Protein AF-A0A7V0R2V9-F1 (afdb_monomer)

Structure (mmCIF, N/CA/C/O backbone):
data_AF-A0A7V0R2V9-F1
#
_entry.id   AF-A0A7V0R2V9-F1
#
loop_
_atom_site.group_PDB
_atom_site.id
_atom_site.type_symbol
_atom_site.label_atom_id
_atom_site.label_alt_id
_atom_site.label_comp_id
_atom_site.label_asym_id
_atom_site.label_entity_id
_atom_site.label_seq_id
_atom_site.pdbx_PDB_ins_code
_atom_site.Cartn_x
_atom_site.Cartn_y
_atom_site.Cartn_z
_atom_site.occupancy
_atom_site.B_iso_or_equiv
_atom_site.auth_seq_id
_atom_site.auth_comp_id
_atom_site.auth_asym_id
_atom_site.auth_atom_id
_atom_site.pdbx_PDB_model_num
ATOM 1 N N . MET A 1 1 ? -2.823 3.046 22.006 1.00 79.12 1 MET A N 1
ATOM 2 C CA . MET A 1 1 ? -2.885 2.808 20.556 1.00 79.12 1 MET A CA 1
ATOM 3 C C . MET A 1 1 ? -2.616 1.331 20.316 1.00 79.12 1 MET A C 1
ATOM 5 O O . MET A 1 1 ? -1.525 0.893 20.661 1.00 79.12 1 MET A O 1
ATOM 9 N N . THR A 1 2 ? -3.593 0.554 19.847 1.00 96.19 2 THR A N 1
ATOM 10 C CA . THR A 1 2 ? -3.422 -0.871 19.513 1.00 96.19 2 THR A CA 1
ATOM 11 C C . THR A 1 2 ? -3.025 -1.030 18.047 1.00 96.19 2 THR A C 1
ATOM 13 O O . THR A 1 2 ? -3.655 -0.462 17.156 1.00 96.19 2 THR A O 1
ATOM 16 N N . GLU A 1 3 ? -1.975 -1.802 17.784 1.00 97.12 3 GLU A N 1
ATOM 17 C CA . GLU A 1 3 ? -1.419 -1.982 16.443 1.00 97.12 3 GLU A CA 1
ATOM 18 C C . GLU A 1 3 ? -1.126 -3.459 16.161 1.00 97.12 3 GLU A C 1
ATOM 20 O O . GLU A 1 3 ? -0.767 -4.212 17.068 1.00 97.12 3 GLU A O 1
ATOM 25 N N . ILE A 1 4 ? -1.290 -3.869 14.904 1.00 98.06 4 ILE A N 1
ATOM 26 C CA . ILE A 1 4 ? -0.841 -5.167 14.393 1.00 98.06 4 ILE A CA 1
ATOM 27 C C . ILE A 1 4 ? -0.271 -5.002 12.983 1.00 98.06 4 ILE A C 1
ATOM 29 O O . ILE A 1 4 ? -0.820 -4.262 12.166 1.00 98.06 4 ILE A O 1
ATOM 33 N N . THR A 1 5 ? 0.811 -5.720 12.691 1.00 97.62 5 THR A N 1
ATOM 34 C CA . THR A 1 5 ? 1.446 -5.750 11.369 1.00 97.62 5 THR A CA 1
ATOM 35 C C . THR A 1 5 ? 1.322 -7.142 10.771 1.00 97.62 5 THR A C 1
ATOM 37 O O . THR A 1 5 ? 1.662 -8.131 11.417 1.00 97.62 5 THR A O 1
ATOM 40 N N . PHE A 1 6 ? 0.851 -7.213 9.528 1.00 98.12 6 PHE A N 1
ATOM 41 C CA . PHE A 1 6 ? 0.856 -8.430 8.727 1.00 98.12 6 PHE A CA 1
ATOM 42 C C . PHE A 1 6 ? 1.909 -8.317 7.638 1.00 98.12 6 PHE A C 1
ATOM 44 O O . PHE A 1 6 ? 1.756 -7.529 6.706 1.00 98.12 6 PHE A O 1
ATOM 51 N N . GLU A 1 7 ? 2.941 -9.147 7.723 1.00 97.25 7 GLU A N 1
ATOM 52 C CA . GLU A 1 7 ? 3.817 -9.427 6.593 1.00 97.25 7 GLU A CA 1
ATOM 53 C C . GLU A 1 7 ? 3.160 -10.496 5.726 1.00 97.25 7 GLU A C 1
ATOM 55 O O . GLU A 1 7 ? 3.198 -11.691 6.023 1.00 97.25 7 GLU A O 1
ATOM 60 N N . ILE A 1 8 ? 2.455 -10.057 4.687 1.00 98.06 8 ILE A N 1
ATOM 61 C CA . ILE A 1 8 ? 1.589 -10.956 3.916 1.00 98.06 8 ILE A CA 1
ATOM 62 C C . ILE A 1 8 ? 2.358 -11.760 2.868 1.00 98.06 8 ILE A C 1
ATOM 64 O O . ILE A 1 8 ? 1.837 -12.734 2.331 1.00 98.06 8 ILE A O 1
ATOM 68 N N . THR A 1 9 ? 3.601 -11.384 2.580 1.00 97.12 9 THR A N 1
ATOM 69 C CA . THR A 1 9 ? 4.516 -12.133 1.718 1.00 97.12 9 THR A CA 1
ATOM 70 C C . THR A 1 9 ? 5.961 -11.756 2.018 1.00 97.12 9 THR A C 1
ATOM 72 O O . THR A 1 9 ? 6.211 -10.640 2.461 1.00 97.12 9 THR A O 1
ATOM 75 N N . ASN A 1 10 ? 6.908 -12.647 1.734 1.00 96.31 10 ASN A N 1
ATOM 76 C CA . ASN A 1 10 ? 8.340 -12.334 1.714 1.00 96.31 10 ASN A CA 1
ATOM 77 C C . ASN A 1 10 ? 8.900 -12.186 0.282 1.00 96.31 10 ASN A C 1
ATOM 79 O O . ASN A 1 10 ? 10.092 -11.949 0.104 1.00 96.31 10 ASN A O 1
ATOM 83 N N . TYR A 1 11 ? 8.054 -12.292 -0.750 1.00 96.44 11 TYR A N 1
ATOM 84 C CA . TYR A 1 11 ? 8.445 -11.956 -2.118 1.00 96.44 11 TYR A CA 1
ATOM 85 C C . TYR A 1 11 ? 8.605 -10.443 -2.265 1.00 96.44 11 TYR A C 1
ATOM 87 O O . TYR A 1 11 ? 7.720 -9.682 -1.867 1.00 96.44 11 TYR A O 1
ATOM 95 N N . CYS A 1 12 ? 9.696 -10.011 -2.893 1.00 95.75 12 CYS A N 1
ATOM 96 C CA . CYS A 1 12 ? 9.915 -8.623 -3.288 1.00 95.75 12 CYS A CA 1
ATOM 97 C C . CYS A 1 12 ? 10.674 -8.576 -4.622 1.00 95.75 12 CYS A C 1
ATOM 99 O O . CYS A 1 12 ? 11.677 -9.278 -4.753 1.00 95.75 12 CYS A O 1
ATOM 101 N N . PRO A 1 13 ? 10.269 -7.755 -5.611 1.00 93.25 13 PRO A N 1
ATOM 102 C CA . PRO A 1 13 ? 11.071 -7.571 -6.822 1.00 93.25 13 PRO A CA 1
ATOM 103 C C . PRO A 1 13 ? 12.401 -6.851 -6.536 1.00 93.25 13 PRO A C 1
ATOM 105 O O . PRO A 1 13 ? 13.349 -6.984 -7.306 1.00 93.25 13 PRO A O 1
ATOM 108 N N . SER A 1 14 ? 12.483 -6.101 -5.435 1.00 91.31 14 SER A N 1
ATOM 109 C CA . SER A 1 14 ? 13.699 -5.427 -4.980 1.00 91.31 14 SER A CA 1
ATOM 110 C C . SER A 1 14 ? 14.502 -6.309 -4.021 1.00 91.31 14 SER A C 1
ATOM 112 O O . SER A 1 14 ? 13.936 -7.035 -3.210 1.00 91.31 14 SER A O 1
ATOM 114 N N . GLN A 1 15 ? 15.830 -6.189 -4.063 1.00 87.75 15 GLN A N 1
ATOM 115 C CA . GLN A 1 15 ? 16.752 -6.875 -3.151 1.00 87.75 15 GLN A CA 1
ATOM 116 C C . GLN A 1 15 ? 17.597 -5.840 -2.396 1.00 87.75 15 GLN A C 1
ATOM 118 O O . GLN A 1 15 ? 18.794 -5.673 -2.627 1.00 87.75 15 GLN A O 1
ATOM 123 N N . CYS A 1 16 ? 16.934 -5.059 -1.544 1.00 88.88 16 CYS A N 1
ATOM 124 C CA . CYS A 1 16 ? 17.569 -3.955 -0.831 1.00 88.88 16 CYS A CA 1
ATOM 125 C C . CYS A 1 16 ? 18.575 -4.475 0.207 1.00 88.88 16 CYS A C 1
ATOM 127 O O . CYS A 1 16 ? 18.233 -5.322 1.028 1.00 88.88 16 CYS A O 1
ATOM 129 N N . SER A 1 17 ? 19.780 -3.899 0.251 1.00 87.12 17 SER A N 1
ATOM 130 C CA . SER A 1 17 ? 20.830 -4.266 1.223 1.00 87.12 17 SER A CA 1
ATOM 131 C C . SER A 1 17 ? 20.463 -3.985 2.685 1.00 87.12 17 SER A C 1
ATOM 133 O O . SER A 1 17 ? 21.088 -4.514 3.595 1.00 87.12 17 SER A O 1
ATOM 135 N N . TYR A 1 18 ? 19.455 -3.144 2.908 1.00 83.62 18 TYR A N 1
ATOM 136 C CA . TYR A 1 18 ? 18.936 -2.753 4.218 1.00 83.62 18 TYR A CA 1
ATOM 137 C C . TYR A 1 18 ? 17.606 -3.449 4.565 1.00 83.62 18 TYR A C 1
ATOM 139 O O . TYR A 1 18 ? 16.919 -3.023 5.493 1.00 83.62 18 TYR A O 1
ATOM 147 N N . CYS A 1 19 ? 17.187 -4.470 3.806 1.00 87.81 19 CYS A N 1
ATOM 148 C CA . CYS A 1 19 ? 15.928 -5.168 4.060 1.00 87.81 19 CYS A CA 1
ATOM 149 C C . CYS A 1 19 ? 16.013 -5.982 5.359 1.00 87.81 19 CYS A C 1
ATOM 151 O O . CYS A 1 19 ? 16.740 -6.967 5.430 1.00 87.81 19 CYS A O 1
ATOM 153 N N . SER A 1 20 ? 15.226 -5.608 6.369 1.00 84.56 20 SER A N 1
ATOM 154 C CA . SER A 1 20 ? 15.172 -6.325 7.650 1.00 84.56 20 SER A CA 1
ATOM 155 C C . SER A 1 20 ? 14.546 -7.718 7.557 1.00 84.56 20 SER A C 1
ATOM 157 O O . SER A 1 20 ? 14.699 -8.503 8.483 1.00 84.56 20 SER A O 1
ATOM 159 N N . ASN A 1 21 ? 13.815 -8.005 6.475 1.00 82.81 21 ASN A N 1
ATOM 160 C CA . ASN A 1 21 ? 13.064 -9.247 6.294 1.00 82.81 21 ASN A CA 1
ATOM 161 C C . ASN A 1 21 ? 13.697 -10.200 5.270 1.00 82.81 21 ASN A C 1
ATOM 163 O O . ASN A 1 21 ? 13.044 -11.148 4.840 1.00 82.81 21 ASN A O 1
ATOM 167 N N . GLU A 1 22 ? 14.906 -9.875 4.791 1.00 86.44 22 GLU A N 1
ATOM 168 C CA . GLU A 1 22 ? 15.646 -10.636 3.768 1.00 86.44 22 GLU A CA 1
ATOM 169 C C . GLU A 1 22 ? 14.782 -11.044 2.557 1.00 86.44 22 GLU A C 1
ATOM 171 O O . GLU A 1 22 ? 14.985 -12.071 1.916 1.00 86.44 22 GLU A O 1
ATOM 176 N N . SER A 1 23 ? 13.781 -10.218 2.240 1.00 92.75 23 SER A N 1
ATOM 177 C CA . SER A 1 23 ? 12.835 -10.473 1.162 1.00 92.75 23 SER A CA 1
ATOM 178 C C . SER A 1 23 ? 13.517 -10.315 -0.193 1.00 92.75 23 SER A C 1
ATOM 180 O O . SER A 1 23 ? 14.411 -9.483 -0.365 1.00 92.75 23 SER A O 1
ATOM 182 N N . GLY A 1 24 ? 13.064 -11.082 -1.182 1.00 92.75 24 GLY A N 1
ATOM 183 C CA . GLY A 1 24 ? 13.688 -11.063 -2.499 1.00 92.75 24 GLY A CA 1
ATOM 184 C C . GLY A 1 24 ? 12.865 -11.744 -3.588 1.00 92.75 24 GLY A C 1
ATOM 185 O O . GLY A 1 24 ? 11.790 -12.287 -3.322 1.00 92.75 24 GLY A O 1
ATOM 186 N N . PRO A 1 25 ? 13.360 -11.734 -4.836 1.00 93.12 25 PRO A N 1
ATOM 187 C CA . PRO A 1 25 ? 12.593 -12.190 -5.996 1.00 93.12 25 PRO A CA 1
ATOM 188 C C . PRO A 1 25 ? 12.405 -13.712 -6.034 1.00 93.12 25 PRO A C 1
ATOM 190 O O . PRO A 1 25 ? 11.517 -14.211 -6.724 1.00 93.12 25 PRO A O 1
ATOM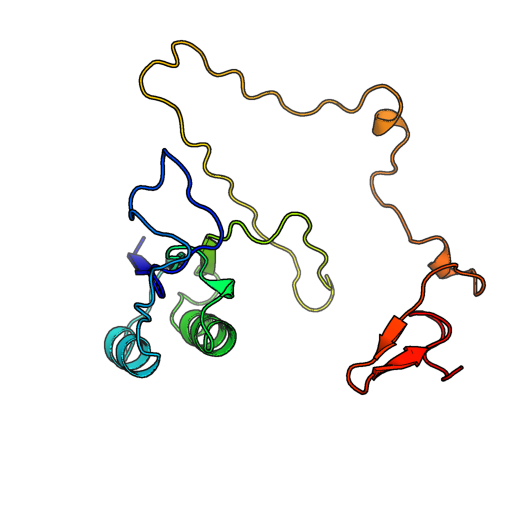 193 N N . ASN A 1 26 ? 13.231 -14.453 -5.292 1.00 91.81 26 ASN A N 1
ATOM 194 C CA . ASN A 1 26 ? 13.181 -15.914 -5.219 1.00 91.81 26 ASN A CA 1
ATOM 195 C C . ASN A 1 26 ? 12.268 -16.428 -4.098 1.00 91.81 26 ASN A C 1
ATOM 197 O O . ASN A 1 26 ? 11.928 -17.613 -4.076 1.00 91.81 26 ASN A O 1
ATOM 201 N N . GLU A 1 27 ? 11.856 -15.539 -3.198 1.00 89.00 27 GLU A N 1
ATOM 202 C CA . GLU A 1 27 ? 11.015 -15.862 -2.060 1.00 89.00 27 GLU A CA 1
ATOM 203 C C . GLU A 1 27 ? 9.558 -16.082 -2.480 1.00 89.00 27 GLU A C 1
ATOM 205 O O . GLU A 1 27 ? 9.056 -15.468 -3.424 1.00 89.00 27 GLU A O 1
ATOM 210 N N . LYS A 1 28 ? 8.860 -17.011 -1.814 1.00 90.38 28 LYS A N 1
ATOM 211 C CA . LYS A 1 28 ? 7.523 -17.461 -2.256 1.00 90.38 28 LYS A CA 1
ATOM 212 C C . LYS A 1 28 ? 6.475 -17.534 -1.155 1.00 90.38 28 LYS A C 1
ATOM 214 O O . LYS A 1 28 ? 5.311 -17.795 -1.485 1.00 90.38 28 LYS A O 1
ATOM 219 N N . ALA A 1 29 ? 6.849 -17.316 0.105 1.00 95.50 29 ALA A N 1
ATOM 220 C CA . ALA A 1 29 ? 5.927 -17.433 1.221 1.00 95.50 29 ALA A CA 1
ATOM 221 C C . ALA A 1 29 ? 4.832 -16.363 1.128 1.00 95.50 29 ALA A C 1
ATOM 223 O O . ALA A 1 29 ? 5.060 -15.206 0.754 1.00 95.50 29 ALA A O 1
ATOM 224 N N . LYS A 1 30 ? 3.608 -16.790 1.430 1.00 96.81 30 LYS A N 1
ATOM 225 C CA . LYS A 1 30 ? 2.393 -15.984 1.355 1.00 96.81 30 LYS A CA 1
ATOM 226 C C . LYS A 1 30 ? 1.514 -16.327 2.542 1.00 96.81 30 LYS A C 1
ATOM 228 O O . LYS A 1 30 ? 1.221 -17.501 2.777 1.00 96.81 30 LYS A O 1
ATOM 233 N N . LEU A 1 31 ? 1.095 -15.311 3.283 1.00 97.19 31 LEU A N 1
ATOM 234 C CA . LEU A 1 31 ? 0.196 -15.485 4.409 1.00 97.19 31 LEU A CA 1
ATOM 235 C C . LEU A 1 31 ? -1.218 -15.722 3.880 1.00 97.19 31 LEU A C 1
ATOM 237 O O . LEU A 1 31 ? -1.773 -14.897 3.157 1.00 97.19 31 LEU A O 1
ATOM 241 N N . SER A 1 32 ? -1.820 -16.857 4.236 1.00 97.69 32 SER A N 1
ATOM 242 C CA . SER A 1 32 ? -3.166 -17.161 3.748 1.00 97.69 32 SER A CA 1
ATOM 243 C C . SER A 1 32 ? -4.187 -16.138 4.257 1.00 97.69 32 SER A C 1
ATOM 245 O O . SER A 1 32 ? -4.172 -15.749 5.428 1.00 97.69 32 SER A O 1
ATOM 247 N N . PHE A 1 33 ? -5.129 -15.749 3.395 1.00 98.12 33 PHE A N 1
ATOM 248 C CA . PHE A 1 33 ? -6.193 -14.823 3.781 1.00 98.12 33 PHE A CA 1
ATOM 249 C C . PHE A 1 33 ? -7.019 -15.353 4.964 1.00 98.12 33 PHE A C 1
ATOM 251 O O . PHE A 1 33 ? -7.312 -14.603 5.891 1.00 98.12 33 PHE A O 1
ATOM 258 N N . ARG A 1 34 ? -7.313 -16.662 4.990 1.00 98.00 34 ARG A N 1
ATOM 259 C CA . ARG A 1 34 ? -8.040 -17.317 6.089 1.00 98.00 34 ARG A CA 1
ATOM 260 C C . ARG A 1 34 ? -7.363 -17.107 7.443 1.00 98.00 34 ARG A C 1
ATOM 262 O O . ARG A 1 34 ? -8.035 -16.778 8.412 1.00 98.00 34 ARG A O 1
ATOM 269 N N . TYR A 1 35 ? -6.040 -17.236 7.499 1.00 98.00 35 TYR A N 1
ATOM 270 C CA . TYR A 1 35 ? -5.294 -17.027 8.738 1.00 98.00 35 TYR A CA 1
ATOM 271 C C . TYR A 1 35 ? -5.434 -15.591 9.267 1.00 98.00 35 TYR A C 1
ATOM 273 O O . TYR A 1 35 ? -5.627 -15.380 10.462 1.00 98.00 35 TYR A O 1
ATOM 281 N N . ILE A 1 36 ? -5.421 -14.598 8.372 1.00 98.25 36 ILE A N 1
ATOM 282 C CA . ILE A 1 36 ? -5.665 -13.191 8.727 1.00 98.25 36 ILE A CA 1
ATOM 283 C C . ILE A 1 36 ? -7.098 -13.010 9.251 1.00 98.25 36 ILE A C 1
ATOM 285 O O . ILE A 1 36 ? -7.306 -12.304 10.239 1.00 98.25 36 ILE A O 1
ATOM 289 N N . GLN A 1 37 ? -8.085 -13.670 8.632 1.00 98.19 37 GLN A N 1
ATOM 290 C CA . GLN A 1 37 ? -9.474 -13.630 9.099 1.00 98.19 37 GLN A CA 1
ATOM 291 C C . GLN A 1 37 ? -9.621 -14.189 10.512 1.00 98.19 37 GLN A C 1
ATOM 293 O O . GLN A 1 37 ? -10.245 -13.550 11.360 1.00 98.19 37 GLN A O 1
ATOM 298 N N . ASP A 1 38 ? -9.020 -15.348 10.769 1.00 98.00 38 ASP A N 1
ATOM 299 C CA . ASP A 1 38 ? -9.062 -15.997 12.076 1.00 98.00 38 ASP A CA 1
ATOM 300 C C . ASP A 1 38 ? -8.359 -15.140 13.145 1.00 98.00 38 ASP A C 1
ATOM 302 O O . ASP A 1 38 ? -8.883 -14.977 14.248 1.00 98.00 38 ASP A O 1
ATOM 306 N N . LEU A 1 39 ? -7.227 -14.508 12.807 1.00 97.62 39 LEU A N 1
ATOM 307 C CA . LEU A 1 39 ? -6.493 -13.630 13.723 1.00 97.62 39 LEU A CA 1
ATOM 308 C C . LEU A 1 39 ? -7.254 -12.358 14.104 1.00 97.62 39 LEU A C 1
ATOM 310 O O . LEU A 1 39 ? -7.187 -11.948 15.269 1.00 97.62 39 LEU A O 1
ATOM 314 N N . LEU A 1 40 ? -7.942 -11.729 13.148 1.00 97.81 40 LEU A N 1
ATOM 315 C CA . LEU A 1 40 ? -8.680 -10.477 13.358 1.00 97.81 40 LEU A CA 1
ATOM 316 C C . LEU A 1 40 ? -10.107 -10.692 13.884 1.00 97.81 40 LEU A C 1
ATOM 318 O O . LEU A 1 40 ? -10.773 -9.728 14.271 1.00 97.81 40 LEU A O 1
ATOM 322 N N . LYS A 1 41 ? -10.594 -11.937 13.928 1.00 96.62 41 LYS A N 1
ATOM 323 C CA . LYS A 1 41 ? -11.955 -12.266 14.362 1.00 96.62 41 LYS A CA 1
ATOM 324 C C . LYS A 1 41 ? -12.253 -11.696 15.754 1.00 96.62 41 LYS A C 1
ATOM 326 O O . LYS A 1 41 ? -11.611 -12.050 16.737 1.00 96.62 41 LYS A O 1
ATOM 331 N N . GLY A 1 42 ? -13.260 -10.822 15.826 1.00 95.38 42 GLY A N 1
ATOM 332 C CA . GLY A 1 42 ? -13.702 -10.187 17.073 1.00 95.38 42 GLY A CA 1
ATOM 333 C C . GLY A 1 42 ? -12.752 -9.122 17.633 1.00 95.38 42 GLY A C 1
ATOM 334 O O . GLY A 1 42 ? -12.966 -8.668 18.753 1.00 95.38 42 GLY A O 1
ATOM 335 N N . LYS A 1 43 ? -11.718 -8.717 16.885 1.00 97.44 43 LYS A N 1
ATOM 336 C CA . LYS A 1 43 ? -10.733 -7.719 17.317 1.00 97.44 43 LYS A CA 1
ATOM 337 C C . LYS A 1 43 ? -10.851 -6.435 16.504 1.00 97.44 43 LYS A C 1
ATOM 339 O O . LYS A 1 43 ? -11.197 -6.462 15.321 1.00 97.44 43 LYS A O 1
ATOM 344 N N . VAL A 1 44 ? -10.528 -5.325 17.163 1.00 97.69 44 VAL A N 1
ATOM 345 C CA . VAL A 1 44 ? -10.466 -3.979 16.587 1.00 97.69 44 VAL A CA 1
ATOM 346 C C . VAL A 1 44 ? -9.134 -3.345 16.980 1.00 97.69 44 VAL A C 1
ATOM 348 O O . VAL A 1 44 ? -8.721 -3.447 18.136 1.00 97.69 44 VAL A O 1
ATOM 351 N N . TYR A 1 45 ? -8.472 -2.702 16.021 1.00 98.12 45 TYR A N 1
ATOM 352 C CA . TYR A 1 45 ? -7.164 -2.071 16.192 1.00 98.12 45 TYR A CA 1
ATOM 353 C C . TYR A 1 45 ? -7.218 -0.576 15.864 1.00 98.12 45 TYR A C 1
ATOM 355 O O . TYR A 1 45 ? -7.983 -0.152 15.001 1.00 98.12 45 TYR A O 1
ATOM 363 N N . ASP A 1 46 ? -6.376 0.236 16.493 1.00 97.69 46 ASP A N 1
ATOM 364 C CA . ASP A 1 46 ? -6.193 1.629 16.067 1.00 97.69 46 ASP A CA 1
ATOM 365 C C . ASP A 1 46 ? -5.419 1.700 14.741 1.00 97.69 46 ASP A C 1
ATOM 367 O O . ASP A 1 46 ? -5.666 2.574 13.908 1.00 97.69 46 ASP A O 1
ATOM 371 N N . ARG A 1 47 ? -4.505 0.752 14.510 1.00 97.75 47 ARG A N 1
ATOM 372 C CA . ARG A 1 47 ? -3.745 0.646 13.264 1.00 97.75 47 ARG A CA 1
ATOM 373 C C . ARG A 1 47 ? -3.547 -0.801 12.844 1.00 97.75 47 ARG A C 1
ATOM 375 O O . ARG A 1 47 ? -3.185 -1.650 13.653 1.00 97.75 47 ARG A O 1
ATOM 382 N N . ILE A 1 48 ? -3.738 -1.067 11.557 1.00 98.56 48 ILE A N 1
ATOM 383 C CA . ILE A 1 48 ? -3.313 -2.324 10.938 1.00 98.56 48 ILE A CA 1
ATOM 384 C C . ILE A 1 48 ? -2.318 -1.990 9.834 1.00 98.56 48 ILE A C 1
ATOM 386 O O . ILE A 1 48 ? -2.656 -1.263 8.901 1.00 98.56 48 ILE A O 1
ATOM 390 N N . ASN A 1 49 ? -1.108 -2.529 9.916 1.00 98.06 49 ASN A N 1
ATOM 391 C CA . ASN A 1 49 ? -0.117 -2.396 8.857 1.00 98.06 49 ASN A CA 1
ATOM 392 C C . ASN A 1 49 ? -0.167 -3.636 7.959 1.00 98.06 49 ASN A C 1
ATOM 394 O O . ASN A 1 49 ? -0.119 -4.768 8.441 1.00 98.06 49 ASN A O 1
ATOM 398 N N . VAL A 1 50 ? -0.247 -3.424 6.651 1.00 98.12 50 VAL A N 1
ATOM 399 C CA . VAL A 1 50 ? -0.085 -4.462 5.631 1.00 98.12 50 VAL A CA 1
ATOM 400 C C . VAL A 1 50 ? 1.273 -4.238 4.977 1.00 98.12 50 VAL A C 1
ATOM 402 O O . VAL A 1 50 ? 1.504 -3.211 4.339 1.00 98.12 50 VAL A O 1
ATOM 405 N N . SER A 1 51 ? 2.177 -5.184 5.195 1.00 96.44 51 SER A N 1
ATOM 406 C CA . SER A 1 51 ? 3.593 -5.113 4.839 1.00 96.44 51 SER A CA 1
ATOM 407 C C . SER A 1 51 ? 4.067 -6.465 4.285 1.00 96.44 51 SER A C 1
ATOM 409 O O . SER A 1 51 ? 3.257 -7.334 3.947 1.00 96.44 51 SER A O 1
ATOM 411 N N . GLY A 1 52 ? 5.377 -6.657 4.196 1.00 95.19 52 GLY A N 1
ATOM 412 C CA . GLY A 1 52 ? 6.046 -7.854 3.704 1.00 95.19 52 GLY A CA 1
ATOM 413 C C . GLY A 1 52 ? 7.286 -7.464 2.908 1.00 95.19 52 GLY A C 1
ATOM 414 O O . GLY A 1 52 ? 7.868 -6.412 3.154 1.00 95.19 52 GLY A O 1
ATOM 415 N N . GLY A 1 53 ? 7.648 -8.283 1.924 1.00 95.31 53 GLY A N 1
ATOM 416 C CA . GLY A 1 53 ? 8.543 -7.872 0.846 1.00 95.31 53 GLY A CA 1
ATOM 417 C C . GLY A 1 53 ? 7.908 -6.744 0.024 1.00 95.31 53 GLY A C 1
ATOM 418 O O . GLY A 1 53 ? 8.113 -5.570 0.307 1.00 95.31 53 GLY A O 1
ATOM 419 N N . GLU A 1 54 ? 7.082 -7.091 -0.963 1.00 96.06 54 GLU A N 1
ATOM 420 C CA . GLU A 1 54 ? 6.182 -6.145 -1.633 1.00 96.06 54 GLU A CA 1
ATOM 421 C C . GLU A 1 54 ? 4.729 -6.622 -1.478 1.00 96.06 54 GLU A C 1
ATOM 423 O O . GLU A 1 54 ? 4.311 -7.547 -2.183 1.00 96.06 54 GLU A O 1
ATOM 428 N N . PRO A 1 55 ? 3.928 -6.041 -0.564 1.00 97.06 55 PRO A N 1
ATOM 429 C CA . PRO A 1 55 ? 2.579 -6.531 -0.280 1.00 97.06 55 PRO A CA 1
ATOM 430 C C . PRO A 1 55 ? 1.630 -6.477 -1.484 1.00 97.06 55 PRO A C 1
ATOM 432 O O . PRO A 1 55 ? 0.741 -7.326 -1.576 1.00 97.06 55 PRO A O 1
ATOM 435 N N . LEU A 1 56 ? 1.808 -5.544 -2.428 1.00 97.00 56 LEU A N 1
ATOM 436 C CA . LEU A 1 56 ? 0.977 -5.451 -3.636 1.00 97.00 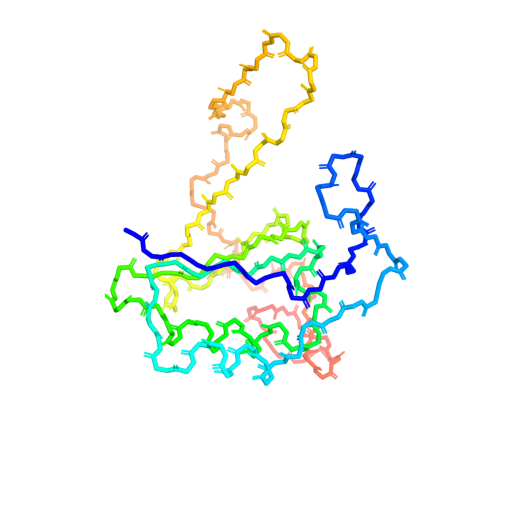56 LEU A CA 1
ATOM 437 C C . LEU A 1 56 ? 1.149 -6.654 -4.576 1.00 97.00 56 LEU A C 1
ATOM 439 O O . LEU A 1 56 ? 0.276 -6.903 -5.405 1.00 97.00 56 LEU A O 1
ATOM 443 N N . SER A 1 57 ? 2.229 -7.427 -4.430 1.00 96.12 57 SER A N 1
ATOM 444 C CA . SER A 1 57 ? 2.453 -8.666 -5.188 1.00 96.12 57 SER A CA 1
ATOM 445 C C . SER A 1 57 ? 1.612 -9.852 -4.693 1.00 96.12 57 SER A C 1
ATOM 447 O O . SER A 1 57 ? 1.516 -10.881 -5.369 1.00 96.12 57 SER A O 1
ATOM 449 N N . HIS A 1 58 ? 1.005 -9.745 -3.506 1.00 97.38 58 HIS A N 1
ATOM 450 C CA . HIS A 1 58 ? 0.204 -10.825 -2.951 1.00 97.38 58 HIS A CA 1
ATOM 451 C C . HIS A 1 58 ? -1.104 -10.988 -3.754 1.00 97.38 58 HIS A C 1
ATOM 453 O O . HIS A 1 58 ? -1.850 -10.019 -3.901 1.00 97.38 58 HIS A O 1
ATOM 459 N N . PRO A 1 59 ? -1.467 -12.204 -4.213 1.00 96.69 59 PRO A N 1
ATOM 460 C CA . PRO A 1 59 ? -2.634 -12.415 -5.081 1.00 96.69 59 PRO A CA 1
ATOM 461 C C . PRO A 1 59 ? -3.963 -12.003 -4.433 1.00 96.69 59 PRO A C 1
ATOM 463 O O . PRO A 1 59 ? -4.886 -11.569 -5.116 1.00 96.69 59 PRO A O 1
ATOM 466 N N . ASP A 1 60 ? -4.056 -12.092 -3.104 1.00 98.06 60 ASP A N 1
ATOM 467 C CA . ASP A 1 60 ? -5.224 -11.643 -2.340 1.00 98.06 60 ASP A CA 1
ATOM 468 C C . ASP A 1 60 ? -5.047 -10.253 -1.698 1.00 98.06 60 ASP A C 1
ATOM 470 O O . ASP A 1 60 ? -5.836 -9.901 -0.820 1.00 98.06 60 ASP A O 1
ATOM 474 N N . PHE A 1 61 ? -4.051 -9.448 -2.101 1.00 98.19 61 PHE A N 1
ATOM 475 C CA . PHE A 1 61 ? -3.764 -8.141 -1.482 1.00 98.19 61 PHE A CA 1
ATOM 476 C C . PHE A 1 61 ? -5.026 -7.286 -1.310 1.00 98.19 61 PHE A C 1
ATOM 478 O O . PHE A 1 61 ? -5.335 -6.841 -0.206 1.00 98.19 61 PHE A O 1
ATOM 485 N N . TYR A 1 62 ? -5.798 -7.106 -2.387 1.00 97.69 62 TYR A N 1
ATOM 486 C CA . TYR A 1 62 ? -7.006 -6.285 -2.342 1.00 97.69 62 TYR A CA 1
ATOM 487 C C . TYR A 1 62 ? -8.034 -6.827 -1.336 1.00 97.69 62 TYR A C 1
ATOM 489 O O . TYR A 1 62 ? -8.612 -6.058 -0.567 1.00 97.69 62 TYR A O 1
ATOM 497 N N . LYS A 1 63 ? -8.230 -8.153 -1.279 1.00 98.25 63 LYS A N 1
ATOM 498 C CA . LYS A 1 63 ? -9.153 -8.784 -0.320 1.00 98.25 63 LYS A CA 1
ATOM 499 C C . LYS A 1 63 ? -8.687 -8.567 1.118 1.00 98.25 63 LYS A C 1
ATOM 501 O O . LYS A 1 63 ? -9.500 -8.193 1.962 1.00 98.25 63 LYS A O 1
ATOM 506 N N . ILE A 1 64 ? -7.390 -8.748 1.373 1.00 98.62 64 ILE A N 1
ATOM 507 C CA . ILE A 1 64 ? -6.765 -8.516 2.681 1.00 98.62 64 ILE A CA 1
ATOM 508 C C . ILE A 1 64 ? -6.957 -7.058 3.103 1.00 98.62 64 ILE A C 1
ATOM 510 O O . ILE A 1 64 ? -7.478 -6.802 4.186 1.00 98.62 64 ILE A O 1
ATOM 514 N N . LEU A 1 65 ? -6.618 -6.100 2.236 1.00 98.19 65 LEU A N 1
ATOM 515 C CA . LEU A 1 65 ? -6.747 -4.668 2.512 1.00 98.19 65 LEU A CA 1
ATOM 516 C C . LEU A 1 65 ? -8.183 -4.287 2.894 1.00 98.19 65 LEU A C 1
ATOM 518 O O . LEU A 1 65 ? -8.404 -3.616 3.904 1.00 98.19 65 LEU A O 1
ATOM 522 N N . ILE A 1 66 ? -9.167 -4.709 2.093 1.00 97.50 66 ILE A N 1
ATOM 523 C CA . ILE A 1 66 ? -10.581 -4.409 2.352 1.00 97.50 66 ILE A CA 1
ATOM 524 C C . ILE A 1 66 ? -11.061 -5.070 3.645 1.00 97.50 66 ILE A C 1
ATOM 526 O O . ILE A 1 66 ? -11.839 -4.464 4.383 1.00 97.50 66 ILE A O 1
ATOM 530 N N . PHE A 1 67 ? -10.594 -6.282 3.943 1.00 98.25 67 PHE A N 1
ATOM 531 C CA . PHE A 1 67 ? -10.928 -6.961 5.187 1.00 98.25 67 PHE A CA 1
ATOM 532 C C . PHE A 1 67 ? -10.343 -6.231 6.404 1.00 98.25 67 PHE A C 1
ATOM 534 O O . PHE A 1 67 ? -11.097 -5.882 7.309 1.00 98.25 67 PHE A O 1
ATOM 541 N N . CYS A 1 68 ? -9.052 -5.887 6.391 1.00 98.25 68 CYS A N 1
ATOM 542 C CA . CYS A 1 68 ? -8.403 -5.131 7.468 1.00 98.25 68 CYS A CA 1
ATOM 543 C C . CYS A 1 68 ? -9.104 -3.792 7.749 1.00 98.25 68 CYS A C 1
ATOM 545 O O . CYS A 1 68 ? -9.275 -3.423 8.908 1.00 98.25 68 CYS A O 1
ATOM 547 N N . LYS A 1 69 ? -9.599 -3.093 6.716 1.00 96.44 69 LYS A N 1
ATOM 548 C CA . LYS A 1 69 ? -10.350 -1.830 6.882 1.00 96.44 69 LYS A CA 1
ATOM 549 C C . LYS A 1 69 ? -11.628 -1.969 7.720 1.00 96.44 69 LYS A C 1
ATOM 551 O O . LYS A 1 69 ? -12.132 -0.964 8.205 1.00 96.44 69 LYS A O 1
ATOM 556 N N . ARG A 1 70 ? -12.157 -3.183 7.901 1.00 97.06 70 ARG A N 1
ATOM 557 C CA . ARG A 1 70 ? -13.328 -3.460 8.756 1.00 97.06 70 ARG A CA 1
ATOM 558 C C . ARG A 1 70 ? -12.961 -3.719 10.220 1.00 97.06 70 ARG A C 1
ATOM 560 O O . ARG A 1 70 ? -13.849 -3.765 11.060 1.00 97.06 70 ARG A O 1
ATOM 567 N N . HIS A 1 71 ? -11.673 -3.887 10.510 1.00 98.06 71 HIS A N 1
ATOM 568 C CA . HIS A 1 71 ? -11.135 -4.240 11.826 1.00 98.06 71 HIS A CA 1
ATOM 569 C C . HIS A 1 71 ? -10.345 -3.099 12.472 1.00 98.06 71 HIS A C 1
ATOM 571 O O . HIS A 1 71 ? -9.606 -3.318 13.431 1.00 98.06 71 HIS A O 1
ATOM 577 N N . VAL A 1 72 ? -10.499 -1.877 11.963 1.00 97.81 72 VAL A N 1
ATOM 578 C CA . VAL A 1 72 ? -9.925 -0.677 12.572 1.00 97.81 72 VAL A CA 1
ATOM 579 C C . VAL A 1 72 ? -10.979 0.113 13.340 1.00 97.81 72 VAL A C 1
ATOM 581 O O . VAL A 1 72 ? -12.168 0.040 13.024 1.00 97.81 72 VAL A O 1
ATOM 584 N N . ALA A 1 73 ? -10.548 0.857 14.359 1.00 95.56 73 ALA A N 1
ATOM 585 C CA . ALA A 1 73 ? -11.422 1.691 15.172 1.00 95.56 73 ALA A CA 1
ATOM 586 C C . ALA A 1 73 ? -12.245 2.653 14.287 1.00 95.56 73 ALA A C 1
ATOM 588 O O . ALA A 1 73 ? -11.677 3.319 13.414 1.00 95.56 73 ALA A O 1
ATOM 589 N N . PRO A 1 74 ? -13.571 2.769 14.485 1.00 91.25 74 PRO A N 1
ATOM 590 C CA . PRO A 1 74 ? -14.384 3.688 13.700 1.00 91.25 74 PRO A CA 1
ATOM 591 C C . PRO A 1 74 ? -13.881 5.130 13.825 1.00 91.25 74 PRO A C 1
ATOM 593 O O . PRO A 1 74 ? -13.637 5.612 14.927 1.00 91.25 74 PRO A O 1
ATOM 596 N N . ARG A 1 75 ? -13.789 5.842 12.695 1.00 85.56 75 ARG A N 1
ATOM 597 C CA . ARG A 1 75 ? -13.381 7.261 12.569 1.00 85.56 75 ARG A CA 1
ATOM 598 C C . ARG A 1 75 ? -11.913 7.579 12.872 1.00 85.56 75 ARG A C 1
ATOM 600 O O . ARG A 1 75 ? -11.402 8.526 12.285 1.00 85.56 75 ARG A O 1
ATOM 607 N N . THR A 1 76 ? -11.250 6.839 13.757 1.00 90.06 76 THR A N 1
ATOM 608 C CA . THR A 1 76 ? -9.865 7.122 14.180 1.00 90.06 76 THR A CA 1
ATOM 609 C C . THR A 1 76 ? -8.852 6.116 13.652 1.00 90.06 76 THR A C 1
ATOM 611 O O . THR A 1 76 ? -7.684 6.464 13.479 1.00 90.06 76 THR A O 1
ATOM 614 N N . GLY A 1 77 ? -9.282 4.881 13.398 1.00 94.06 77 GLY A N 1
ATOM 615 C CA . GLY A 1 77 ? -8.406 3.809 12.967 1.00 94.06 77 GLY A CA 1
ATOM 616 C C . GLY A 1 77 ? -8.141 3.818 11.466 1.00 94.06 77 GLY A C 1
ATOM 617 O O . GLY A 1 77 ? -8.953 4.289 10.666 1.00 94.06 77 GLY A O 1
ATOM 618 N N . PHE A 1 78 ? -6.990 3.281 11.069 1.00 95.25 78 PHE A N 1
ATOM 619 C CA . PHE A 1 78 ? -6.588 3.232 9.664 1.00 95.25 78 PHE A CA 1
ATOM 620 C C . PHE A 1 78 ? -5.754 1.996 9.335 1.00 95.25 78 PHE A C 1
ATOM 622 O O . PHE A 1 78 ? -5.126 1.381 10.198 1.00 95.25 78 PHE A O 1
ATOM 629 N N . VAL A 1 79 ? -5.753 1.639 8.051 1.00 97.06 79 VAL A N 1
ATOM 630 C CA . VAL A 1 79 ? -4.878 0.600 7.506 1.00 97.06 79 VAL A CA 1
ATOM 631 C C . VAL A 1 79 ? -3.758 1.279 6.733 1.00 97.06 79 VAL A C 1
ATOM 633 O O . VAL A 1 79 ? -4.042 2.030 5.798 1.00 97.06 79 VAL A O 1
ATOM 636 N N . ALA A 1 80 ? -2.511 1.024 7.117 1.00 96.69 80 ALA A N 1
ATOM 637 C CA . ALA A 1 80 ? -1.330 1.486 6.397 1.00 96.69 80 ALA A CA 1
ATOM 638 C C . ALA A 1 80 ? -0.809 0.371 5.484 1.00 96.69 80 ALA A C 1
ATOM 640 O O . ALA A 1 80 ? -0.822 -0.799 5.863 1.00 96.69 80 ALA A O 1
ATOM 641 N N . VAL A 1 81 ? -0.350 0.728 4.285 1.00 96.88 81 VAL A N 1
ATOM 642 C CA . VAL A 1 81 ? 0.286 -0.207 3.349 1.00 96.88 81 VAL A CA 1
ATOM 643 C C . VAL A 1 81 ? 1.721 0.248 3.133 1.00 96.88 81 VAL A C 1
ATOM 645 O O . VAL A 1 81 ? 1.943 1.372 2.688 1.00 96.88 81 VAL A O 1
ATOM 648 N N . TYR A 1 82 ? 2.677 -0.619 3.449 1.00 94.31 82 TYR A N 1
ATOM 649 C CA . TYR A 1 82 ? 4.104 -0.368 3.255 1.00 94.31 82 TYR A CA 1
ATOM 650 C C . TYR A 1 82 ? 4.516 -0.963 1.913 1.00 94.31 82 TYR A C 1
ATOM 652 O O . TYR A 1 82 ? 4.667 -2.173 1.801 1.00 94.31 82 TYR A O 1
ATOM 660 N N . THR A 1 83 ? 4.646 -0.129 0.886 1.00 94.00 83 THR A N 1
ATOM 661 C CA . THR A 1 83 ? 4.916 -0.571 -0.489 1.00 94.00 83 THR A CA 1
ATOM 662 C C . THR A 1 83 ? 6.085 0.199 -1.088 1.00 94.00 83 THR A C 1
ATOM 664 O O . THR A 1 83 ? 6.271 1.383 -0.800 1.00 94.00 83 THR A O 1
ATOM 667 N N . ASN A 1 84 ? 6.869 -0.485 -1.916 1.00 90.00 84 ASN A N 1
ATOM 668 C CA . ASN A 1 84 ? 7.924 0.086 -2.748 1.00 90.00 84 ASN A CA 1
ATOM 669 C C . ASN A 1 84 ? 7.502 0.216 -4.224 1.00 90.00 84 ASN A C 1
ATOM 671 O O . ASN A 1 84 ? 8.225 0.818 -5.011 1.00 90.00 84 ASN A O 1
ATOM 675 N N . ALA A 1 85 ? 6.323 -0.291 -4.595 1.00 92.00 85 ALA A N 1
ATOM 676 C CA . ALA A 1 85 ? 5.848 -0.314 -5.977 1.00 92.00 85 ALA A CA 1
ATOM 677 C C . ALA A 1 85 ? 5.105 0.960 -6.433 1.00 92.00 85 ALA A C 1
ATOM 679 O O . ALA A 1 85 ? 4.751 1.069 -7.607 1.00 92.00 85 ALA A O 1
ATOM 680 N N . ILE A 1 86 ? 4.835 1.919 -5.537 1.00 90.25 86 ILE A N 1
ATOM 681 C CA . ILE A 1 86 ? 4.088 3.142 -5.868 1.00 90.25 86 ILE A CA 1
ATOM 682 C C . ILE A 1 86 ? 5.006 4.368 -5.854 1.00 90.25 86 ILE A C 1
ATOM 684 O O . ILE A 1 86 ? 5.325 4.904 -4.797 1.00 90.25 86 ILE A O 1
ATOM 688 N N . GLU A 1 87 ? 5.347 4.870 -7.041 1.00 86.69 87 GLU A N 1
ATOM 689 C CA . GLU A 1 87 ? 6.110 6.118 -7.209 1.00 86.69 87 GLU A CA 1
ATOM 690 C C . GLU A 1 87 ? 5.213 7.367 -7.252 1.00 86.69 87 GLU A C 1
ATOM 692 O O . GLU A 1 87 ? 5.606 8.451 -6.824 1.00 86.69 87 GLU A O 1
ATOM 697 N N . CYS A 1 88 ? 3.988 7.227 -7.770 1.00 84.94 88 CYS A N 1
ATOM 698 C CA . CYS A 1 88 ? 3.025 8.315 -7.909 1.00 84.94 88 CYS A CA 1
ATOM 699 C C . CYS A 1 88 ? 1.611 7.827 -7.574 1.00 84.94 88 CYS A C 1
ATOM 701 O O . CYS A 1 88 ? 1.148 6.817 -8.103 1.00 84.94 88 CYS A O 1
ATOM 703 N N . ILE A 1 89 ? 0.909 8.562 -6.706 1.00 86.94 89 ILE A N 1
ATOM 704 C CA . ILE A 1 89 ? -0.475 8.267 -6.319 1.00 86.94 89 ILE A CA 1
ATOM 705 C C . ILE A 1 89 ? -1.401 9.285 -6.977 1.00 86.94 89 ILE A C 1
ATOM 707 O O . ILE A 1 89 ? -1.326 10.480 -6.698 1.00 86.94 89 ILE A O 1
ATOM 711 N N . MET A 1 90 ? -2.335 8.791 -7.788 1.00 85.19 90 MET A N 1
ATOM 712 C CA . MET A 1 90 ? -3.509 9.539 -8.233 1.00 85.19 90 MET A CA 1
ATOM 713 C C . MET A 1 90 ? -4.752 8.909 -7.608 1.00 85.19 90 MET A C 1
ATOM 715 O O . MET A 1 90 ? -4.927 7.692 -7.660 1.00 85.19 90 MET A O 1
ATOM 719 N N . TYR A 1 91 ? -5.621 9.721 -7.009 1.00 86.06 91 TYR A N 1
ATOM 720 C CA . TYR A 1 91 ? -6.836 9.238 -6.354 1.00 86.06 91 TYR A CA 1
ATOM 721 C C . TYR A 1 91 ? -8.035 10.132 -6.668 1.00 86.06 91 TYR A C 1
ATOM 723 O O . TYR A 1 91 ? -7.895 11.303 -7.015 1.00 86.06 91 TYR A O 1
ATOM 731 N N . ASN A 1 92 ? -9.235 9.563 -6.545 1.00 85.06 92 ASN A N 1
ATOM 732 C CA . ASN A 1 92 ? -10.476 10.309 -6.699 1.00 85.06 92 ASN A CA 1
ATOM 733 C C . ASN A 1 92 ? -10.871 10.941 -5.358 1.00 85.06 92 ASN A C 1
ATOM 735 O O . ASN A 1 92 ? -11.369 10.244 -4.470 1.00 85.06 92 ASN A O 1
ATOM 739 N N . ALA A 1 93 ? -10.685 12.256 -5.245 1.00 84.56 93 ALA A N 1
ATOM 740 C CA . ALA A 1 93 ? -10.991 13.022 -4.039 1.00 84.56 93 ALA A CA 1
ATOM 741 C C . ALA A 1 93 ? -12.484 13.003 -3.643 1.00 84.56 93 ALA A C 1
ATOM 743 O O . ALA A 1 93 ? -12.813 13.204 -2.477 1.00 84.56 93 ALA A O 1
ATOM 744 N N . ASN A 1 94 ? -13.390 12.693 -4.581 1.00 84.75 94 ASN A N 1
ATOM 745 C CA . ASN A 1 94 ? -14.820 12.536 -4.286 1.00 84.75 94 ASN A CA 1
ATOM 746 C C . ASN A 1 94 ? -15.140 11.211 -3.574 1.00 84.75 94 ASN A C 1
ATOM 748 O O . ASN A 1 94 ? -16.198 11.077 -2.968 1.00 84.75 94 ASN A O 1
ATOM 752 N N . ILE A 1 95 ? -14.254 10.214 -3.686 1.00 86.56 95 ILE A N 1
ATOM 753 C CA . ILE A 1 95 ? -14.413 8.891 -3.060 1.00 86.56 95 ILE A CA 1
ATOM 754 C C . ILE A 1 95 ? -13.565 8.784 -1.793 1.00 86.56 95 ILE A C 1
ATOM 756 O O . ILE A 1 95 ? -14.000 8.210 -0.797 1.00 86.56 95 ILE A O 1
ATOM 760 N N . LEU A 1 96 ? -12.348 9.326 -1.833 1.00 83.00 96 LEU A N 1
ATOM 761 C CA . LEU A 1 96 ? -11.429 9.374 -0.705 1.00 83.00 96 LEU A CA 1
ATOM 762 C C . LEU A 1 96 ? -11.101 10.842 -0.418 1.00 83.00 96 LEU A C 1
ATOM 764 O O . LEU A 1 96 ? -10.407 11.444 -1.228 1.00 83.00 96 LEU A O 1
ATOM 768 N N . PRO A 1 97 ? -11.536 11.418 0.718 1.00 78.12 97 PRO A N 1
ATOM 769 C CA . PRO A 1 97 ? -11.341 12.843 1.007 1.00 78.12 97 PRO A CA 1
ATOM 770 C C . PRO A 1 97 ? -9.864 13.236 1.181 1.00 78.12 97 PRO A C 1
ATOM 772 O O . PRO A 1 97 ? -9.536 14.417 1.198 1.00 78.12 97 PRO A O 1
ATOM 775 N N . GLY A 1 98 ? -8.966 12.255 1.311 1.00 84.00 98 GLY A N 1
ATOM 776 C CA . GLY A 1 98 ? -7.525 12.454 1.329 1.00 84.00 98 GLY A CA 1
ATOM 777 C C . GLY A 1 98 ? -6.764 11.137 1.463 1.00 84.00 98 GLY A C 1
ATOM 778 O O . GLY A 1 98 ? -7.348 10.080 1.719 1.00 84.00 98 GLY A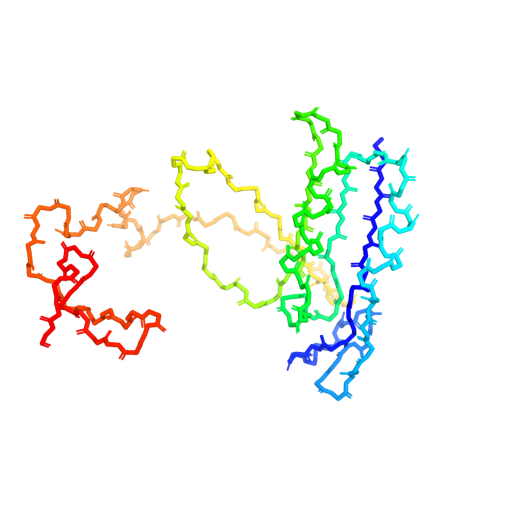 O 1
ATOM 779 N N . VAL A 1 99 ? -5.443 11.216 1.311 1.00 85.94 99 VAL A N 1
ATOM 780 C CA . VAL A 1 99 ? -4.507 10.108 1.534 1.00 85.94 99 VAL A CA 1
ATOM 781 C C . VAL A 1 99 ? -3.444 10.578 2.521 1.00 85.94 99 VAL A C 1
ATOM 783 O O . VAL A 1 99 ? -2.811 11.610 2.312 1.00 85.94 99 VAL A O 1
ATOM 786 N N . ARG A 1 100 ? -3.246 9.821 3.603 1.00 87.50 100 ARG A N 1
ATOM 787 C CA . ARG A 1 100 ? -2.119 10.019 4.519 1.00 87.50 100 ARG A CA 1
ATOM 788 C C . ARG A 1 100 ? -0.894 9.337 3.921 1.00 87.50 100 ARG A C 1
ATOM 790 O O . ARG A 1 100 ? -0.950 8.143 3.639 1.00 87.50 100 ARG A O 1
ATOM 797 N N . VAL A 1 101 ? 0.189 10.089 3.751 1.00 85.44 101 VAL A N 1
ATOM 798 C CA . VAL A 1 101 ? 1.471 9.571 3.263 1.00 85.44 101 VAL A CA 1
ATOM 799 C C . VAL A 1 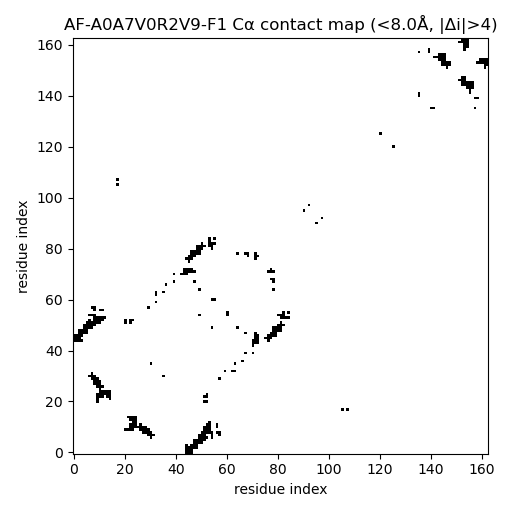101 ? 2.482 9.643 4.397 1.00 85.44 101 VAL A C 1
ATOM 801 O O . VAL A 1 101 ? 2.709 10.709 4.964 1.00 85.44 101 VAL A O 1
ATOM 804 N N . GLU A 1 102 ? 3.078 8.500 4.720 1.00 86.44 102 GLU A N 1
ATOM 805 C CA . GLU A 1 102 ? 4.201 8.393 5.647 1.00 86.44 102 GLU A CA 1
ATOM 806 C C . GLU A 1 102 ? 5.380 7.767 4.911 1.00 86.44 102 GLU A C 1
ATOM 808 O O . GLU A 1 102 ? 5.213 6.777 4.201 1.00 86.44 102 GLU A O 1
ATOM 813 N N . ALA A 1 103 ? 6.566 8.350 5.076 1.00 82.69 103 ALA A N 1
ATOM 814 C CA . ALA A 1 103 ? 7.800 7.842 4.497 1.00 82.69 103 ALA A CA 1
ATOM 815 C C . ALA A 1 103 ? 8.777 7.501 5.623 1.00 82.69 103 ALA A C 1
ATOM 817 O O . ALA A 1 103 ? 9.065 8.339 6.477 1.00 82.69 103 ALA A O 1
ATOM 818 N 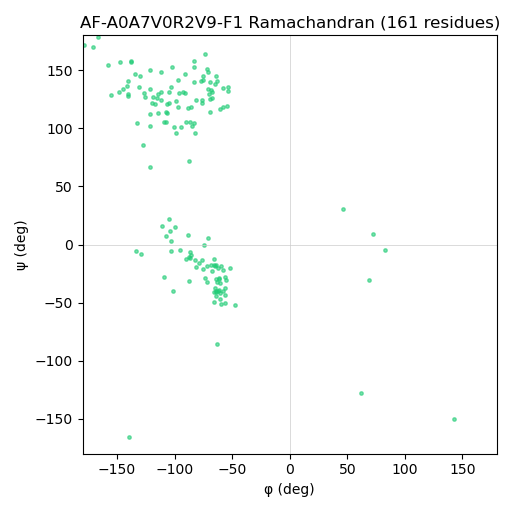N . ASN A 1 104 ? 9.293 6.273 5.603 1.00 80.69 104 ASN A N 1
ATOM 819 C CA . ASN A 1 104 ? 10.355 5.840 6.503 1.00 80.69 104 ASN A CA 1
ATOM 820 C C . ASN A 1 104 ? 11.680 5.928 5.750 1.00 80.69 104 ASN A C 1
ATOM 822 O O . ASN A 1 104 ? 11.818 5.342 4.679 1.00 80.69 104 ASN A O 1
ATOM 826 N N . LEU A 1 105 ? 12.637 6.674 6.299 1.00 79.50 105 LEU A N 1
ATOM 827 C CA . LEU A 1 105 ? 13.963 6.848 5.712 1.00 79.50 105 LEU A CA 1
ATOM 828 C C . LEU A 1 105 ? 14.950 5.931 6.443 1.00 79.50 105 LEU A C 1
ATOM 830 O O . LEU A 1 105 ? 15.354 6.262 7.561 1.00 79.50 105 LEU A O 1
ATOM 834 N N . PRO A 1 106 ? 15.320 4.771 5.866 1.00 73.12 106 PRO A N 1
ATOM 835 C CA . PRO A 1 106 ? 16.333 3.920 6.465 1.00 73.12 106 PRO A CA 1
ATOM 836 C C . PRO A 1 106 ? 17.692 4.623 6.407 1.00 73.12 106 PRO A C 1
ATOM 838 O O . PRO A 1 106 ? 18.112 5.121 5.361 1.00 73.12 106 PRO A O 1
ATOM 841 N N . MET A 1 107 ? 18.385 4.652 7.542 1.00 78.19 107 MET A N 1
ATOM 842 C CA . MET A 1 107 ? 19.718 5.235 7.669 1.00 78.19 107 MET A CA 1
ATOM 843 C C . MET A 1 107 ? 20.769 4.128 7.718 1.00 78.19 107 MET A C 1
ATOM 845 O O . MET A 1 107 ? 20.596 3.139 8.426 1.00 78.19 107 MET A O 1
ATOM 849 N N . LEU A 1 108 ? 21.872 4.296 6.984 1.00 77.94 108 LEU A N 1
ATOM 850 C CA . LEU A 1 108 ? 23.008 3.375 7.077 1.00 77.94 108 LEU A CA 1
ATOM 851 C C . LEU A 1 108 ? 23.752 3.570 8.417 1.00 77.94 108 LEU A C 1
ATOM 853 O O . LEU A 1 108 ? 23.786 4.697 8.919 1.00 77.94 108 LEU A O 1
ATOM 857 N N . PRO A 1 109 ? 24.407 2.526 8.968 1.00 76.69 109 PRO A N 1
ATOM 858 C CA . PRO A 1 109 ? 25.030 2.577 10.299 1.00 76.69 109 PRO A CA 1
ATOM 859 C C . PRO A 1 109 ? 26.056 3.702 10.506 1.00 76.69 109 PRO A C 1
ATOM 861 O O . PRO A 1 109 ? 26.222 4.177 11.622 1.00 76.69 109 PRO A O 1
ATOM 864 N N . ASN A 1 110 ? 26.718 4.157 9.437 1.00 83.88 110 ASN A N 1
ATOM 865 C CA . ASN A 1 110 ? 27.808 5.140 9.494 1.00 83.88 110 ASN A CA 1
ATOM 866 C C . ASN A 1 110 ? 27.393 6.548 9.033 1.00 83.88 110 ASN A C 1
ATOM 868 O O . ASN A 1 110 ? 28.235 7.336 8.595 1.00 83.88 110 ASN A O 1
ATOM 872 N N . VAL A 1 111 ? 26.098 6.878 9.064 1.00 83.38 111 VAL A N 1
ATOM 873 C CA . VAL A 1 111 ? 25.655 8.229 8.704 1.00 83.38 111 VAL A CA 1
ATOM 874 C C . VAL A 1 111 ? 25.793 9.172 9.896 1.00 83.38 111 VAL A C 1
ATOM 876 O O . VAL A 1 111 ? 24.963 9.189 10.798 1.00 83.38 111 VAL A O 1
ATOM 879 N N . ASN A 1 112 ? 26.819 10.023 9.849 1.00 83.50 112 ASN A N 1
ATOM 880 C CA . ASN A 1 112 ? 27.101 11.013 10.896 1.00 83.50 112 ASN A CA 1
ATOM 881 C C . ASN A 1 112 ? 26.203 12.262 10.822 1.00 83.50 112 ASN A C 1
ATOM 883 O O . ASN A 1 112 ? 26.163 13.052 11.764 1.00 83.50 112 ASN A O 1
ATOM 887 N N . LYS A 1 113 ? 25.516 12.490 9.692 1.00 83.88 113 LYS A N 1
ATOM 888 C CA . LYS A 1 113 ? 24.651 13.658 9.486 1.00 83.88 113 LYS A CA 1
ATOM 889 C C . LYS A 1 113 ? 23.574 13.379 8.437 1.00 83.88 113 LYS A C 1
ATOM 891 O O . LYS A 1 113 ? 23.896 12.983 7.321 1.00 83.88 113 LYS A O 1
ATOM 896 N N . LEU A 1 114 ? 22.313 13.650 8.776 1.00 81.19 114 LEU A N 1
ATOM 897 C CA . LEU A 1 114 ? 21.176 13.625 7.852 1.00 81.19 114 LEU A CA 1
ATOM 898 C C . LEU A 1 114 ? 20.601 15.039 7.717 1.00 81.19 114 LEU A C 1
ATOM 900 O O . LEU A 1 114 ? 20.240 15.662 8.713 1.00 81.19 114 LEU A O 1
ATOM 904 N N . HIS A 1 115 ? 20.487 15.535 6.486 1.00 77.00 115 HIS A N 1
ATOM 905 C CA . HIS A 1 115 ? 19.782 16.778 6.180 1.00 77.00 115 HIS A CA 1
ATOM 906 C C . HIS A 1 115 ? 18.458 16.456 5.485 1.00 77.00 115 HIS A C 1
ATOM 908 O O . HIS A 1 115 ? 18.446 16.119 4.305 1.00 77.00 115 HIS A O 1
ATOM 914 N N . VAL A 1 116 ? 17.342 16.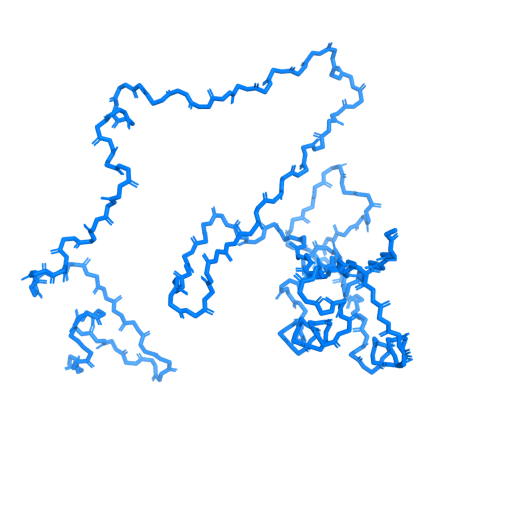582 6.207 1.00 79.56 116 VAL A N 1
ATOM 915 C CA . VAL A 1 116 ? 16.002 16.527 5.607 1.00 79.56 116 VAL A CA 1
ATOM 916 C C . VAL A 1 116 ? 15.614 17.944 5.210 1.00 79.56 116 VAL A C 1
ATOM 918 O O . VAL A 1 116 ? 15.327 18.785 6.061 1.00 79.56 116 VAL A O 1
ATOM 921 N N . LEU A 1 117 ? 15.658 18.231 3.913 1.00 72.25 117 LEU A N 1
ATOM 922 C CA . LEU A 1 117 ? 15.297 19.541 3.385 1.00 72.25 117 LEU A CA 1
ATOM 923 C C . LEU A 1 117 ? 13.823 19.544 2.992 1.00 72.25 117 LEU A C 1
ATOM 925 O O . LEU A 1 117 ? 13.355 18.667 2.267 1.00 72.25 117 LEU A O 1
ATOM 929 N N . LYS A 1 118 ? 13.094 20.570 3.431 1.00 74.12 118 LYS A N 1
ATOM 930 C CA . LYS A 1 118 ? 11.807 20.898 2.822 1.00 74.12 118 LYS A CA 1
ATOM 931 C C . LYS A 1 118 ? 12.091 21.388 1.405 1.00 74.12 118 LYS A C 1
ATOM 933 O O . LYS A 1 118 ? 12.872 22.321 1.231 1.00 74.12 118 LYS A O 1
ATOM 938 N N . MET A 1 119 ? 11.456 20.780 0.407 1.00 69.25 119 MET A N 1
ATOM 939 C CA . MET A 1 119 ? 11.526 21.285 -0.961 1.00 69.25 119 MET A CA 1
ATOM 940 C C . MET A 1 119 ? 10.948 22.708 -0.987 1.00 69.25 119 MET A C 1
ATOM 942 O O . MET A 1 119 ? 9.778 22.914 -0.661 1.00 69.25 119 MET A O 1
ATOM 946 N N . ILE A 1 120 ? 11.786 23.690 -1.321 1.00 78.31 120 ILE A N 1
ATOM 947 C CA . ILE A 1 120 ? 11.365 25.066 -1.596 1.00 78.31 120 ILE A CA 1
ATOM 948 C C . ILE A 1 120 ? 11.244 25.167 -3.118 1.00 78.31 120 ILE A C 1
ATOM 950 O O . ILE A 1 120 ? 12.253 24.958 -3.795 1.00 78.31 120 ILE A O 1
ATOM 954 N N . PRO A 1 121 ? 10.055 25.454 -3.676 1.00 69.81 121 PRO A N 1
ATOM 955 C CA . PRO A 1 121 ? 9.898 25.600 -5.119 1.00 69.81 121 PRO A CA 1
ATOM 956 C C . PRO A 1 121 ? 10.835 26.694 -5.648 1.00 69.81 121 PRO A C 1
ATOM 958 O O . PRO A 1 121 ? 10.745 27.852 -5.244 1.00 69.81 121 PRO A O 1
ATOM 961 N N . GLN A 1 122 ? 11.758 26.331 -6.539 1.00 77.69 122 GLN A N 1
ATOM 962 C CA . GLN A 1 122 ? 12.675 27.251 -7.219 1.00 77.69 122 GLN A CA 1
ATOM 963 C C . GLN A 1 122 ? 12.786 26.865 -8.701 1.00 77.69 122 GLN A C 1
ATOM 965 O O . GLN A 1 122 ? 12.484 25.735 -9.089 1.00 77.69 122 GLN A O 1
ATOM 970 N N . GLY A 1 123 ? 13.197 27.805 -9.558 1.00 79.75 123 GLY A N 1
ATOM 971 C CA . GLY A 1 123 ? 13.381 27.546 -10.991 1.00 79.75 123 GLY A CA 1
ATOM 972 C C . GLY A 1 123 ? 12.085 27.143 -11.708 1.00 79.75 123 GLY A C 1
ATOM 9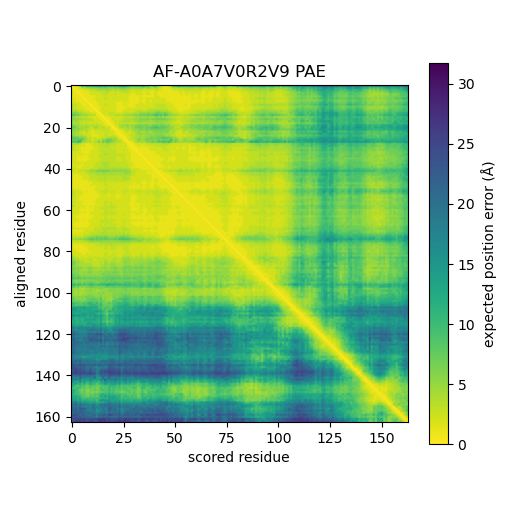73 O O . GLY A 1 123 ? 11.079 27.846 -11.625 1.00 79.75 123 GLY A O 1
ATOM 974 N N . SER A 1 124 ? 12.105 26.024 -12.440 1.00 62.94 124 SER A N 1
ATOM 975 C CA . SER A 1 124 ? 10.922 25.474 -13.125 1.00 62.94 124 SER A CA 1
ATOM 976 C C . SER A 1 124 ? 9.828 25.030 -12.157 1.00 62.94 124 SER A C 1
ATOM 978 O O . SER A 1 124 ? 8.652 25.126 -12.499 1.00 62.94 124 SER A O 1
ATOM 980 N N . GLU A 1 125 ? 10.195 24.609 -10.945 1.00 68.62 125 GLU A N 1
ATOM 981 C CA . GLU A 1 125 ? 9.228 24.147 -9.947 1.00 68.62 125 GLU A CA 1
ATOM 982 C C . GLU A 1 125 ? 8.442 25.310 -9.339 1.00 68.62 125 GLU A C 1
ATOM 984 O O . GLU A 1 125 ? 7.265 25.162 -9.040 1.00 68.62 125 GLU A O 1
ATOM 989 N N . ALA A 1 126 ? 9.033 26.510 -9.280 1.00 73.25 126 ALA A N 1
ATOM 990 C CA . ALA A 1 126 ? 8.307 27.733 -8.920 1.00 73.25 126 ALA A CA 1
ATOM 991 C C . ALA A 1 126 ? 7.228 28.119 -9.951 1.00 73.25 126 ALA A C 1
ATOM 993 O O . ALA A 1 126 ? 6.339 28.909 -9.649 1.00 73.25 126 ALA A O 1
ATOM 994 N N . LYS A 1 127 ? 7.308 27.585 -11.179 1.00 72.62 127 LYS A N 1
ATOM 995 C CA . LYS A 1 127 ? 6.307 27.788 -12.240 1.00 72.62 127 LYS A CA 1
ATOM 996 C C . LYS A 1 127 ? 5.271 26.665 -12.289 1.00 72.62 127 LYS A C 1
ATOM 998 O O . LYS A 1 127 ? 4.345 26.732 -13.099 1.00 72.62 127 LYS A O 1
ATOM 1003 N N . ARG A 1 128 ? 5.434 25.615 -11.479 1.00 65.75 128 ARG A N 1
ATOM 1004 C CA . ARG A 1 128 ? 4.492 24.503 -11.418 1.00 65.75 128 ARG A CA 1
ATOM 1005 C C . ARG A 1 128 ? 3.264 24.961 -10.625 1.00 65.75 128 ARG A C 1
ATOM 1007 O O . ARG A 1 128 ? 3.425 25.451 -9.514 1.00 65.75 128 ARG A O 1
ATOM 1014 N N . PRO A 1 129 ? 2.047 24.862 -11.181 1.00 66.81 129 PRO A N 1
ATOM 1015 C CA . PRO A 1 129 ? 0.860 25.328 -10.480 1.00 66.81 129 PRO A CA 1
ATOM 1016 C C . PRO A 1 129 ? 0.560 24.430 -9.275 1.00 66.81 129 PRO A C 1
ATOM 1018 O O . PRO A 1 129 ? 0.617 23.206 -9.401 1.00 66.81 129 PRO A O 1
ATOM 1021 N N . ASP A 1 130 ? 0.155 25.037 -8.153 1.00 66.19 130 ASP A N 1
ATOM 1022 C CA . ASP A 1 130 ? -0.309 24.326 -6.945 1.00 66.19 130 ASP A CA 1
ATOM 1023 C C . ASP A 1 130 ? -1.459 23.360 -7.252 1.00 66.19 130 ASP A C 1
ATOM 1025 O O . ASP A 1 130 ? -1.606 22.305 -6.638 1.00 66.19 130 ASP A O 1
ATOM 1029 N N . MET A 1 131 ? -2.266 23.714 -8.251 1.00 61.47 131 MET A N 1
ATOM 1030 C CA . MET A 1 131 ? -3.327 22.881 -8.779 1.00 61.47 131 MET A CA 1
ATOM 1031 C C . MET A 1 131 ? -3.237 22.874 -10.302 1.00 61.47 131 MET A C 1
ATOM 1033 O O . MET A 1 131 ? -3.586 23.840 -10.982 1.00 61.47 131 MET A O 1
ATOM 1037 N N . HIS A 1 132 ? -2.734 21.768 -10.848 1.00 62.38 132 HIS A N 1
ATOM 1038 C CA . HIS A 1 132 ? -2.765 21.531 -12.282 1.00 62.38 132 HIS A CA 1
ATOM 1039 C C . HIS A 1 132 ? -4.111 20.920 -12.661 1.00 62.38 132 HIS A C 1
ATOM 1041 O O . HIS A 1 132 ? -4.338 19.722 -12.496 1.00 62.38 132 HIS A O 1
ATOM 1047 N N . TYR A 1 133 ? -5.001 21.736 -13.213 1.00 60.44 133 TYR A N 1
ATOM 1048 C CA . TYR A 1 133 ? -6.110 21.200 -13.985 1.00 60.44 133 TYR A CA 1
ATOM 1049 C C . TYR A 1 133 ? -5.537 20.624 -15.274 1.00 60.44 133 TYR A C 1
ATOM 1051 O O . TYR A 1 133 ? -4.833 21.326 -16.005 1.00 60.44 133 TYR A O 1
ATOM 1059 N N . SER A 1 134 ? -5.822 19.350 -15.560 1.00 55.84 134 SER A N 1
ATOM 1060 C CA . SER A 1 134 ? -5.452 18.791 -16.860 1.00 55.84 134 SER A CA 1
ATOM 1061 C C . SER A 1 134 ? -6.029 19.702 -17.949 1.00 55.84 134 SER A C 1
ATOM 1063 O O . SER A 1 134 ? -7.197 20.089 -17.852 1.00 55.84 134 SER A O 1
ATOM 1065 N N . LYS A 1 135 ? -5.248 20.023 -18.989 1.00 50.97 135 LYS A N 1
ATOM 1066 C CA . LYS A 1 135 ? -5.706 20.844 -20.132 1.00 50.97 135 LYS A CA 1
ATOM 1067 C C . LYS A 1 135 ? -7.017 20.325 -20.760 1.00 50.97 135 LYS A C 1
ATOM 1069 O O . LYS A 1 135 ? -7.770 21.087 -21.352 1.00 50.97 135 LYS A O 1
ATOM 1074 N N . ASN A 1 136 ? -7.331 19.053 -20.523 1.00 53.72 136 ASN A N 1
ATOM 1075 C CA . ASN A 1 136 ? -8.520 18.331 -20.972 1.00 53.72 136 ASN A CA 1
ATOM 1076 C C . ASN A 1 136 ? -9.809 18.696 -20.213 1.00 53.72 136 ASN A C 1
ATOM 1078 O O . ASN A 1 136 ? -10.851 18.109 -20.491 1.00 53.72 136 ASN A O 1
ATOM 1082 N N . TRP A 1 137 ? -9.763 19.609 -19.233 1.00 56.44 137 TRP A N 1
ATOM 1083 C CA . TRP A 1 137 ? -10.977 20.066 -18.542 1.00 56.44 137 TRP A CA 1
ATOM 1084 C C . TRP A 1 137 ? -11.961 20.728 -19.520 1.00 56.44 137 TRP A C 1
ATOM 1086 O O . TRP A 1 137 ? -13.165 20.554 -19.376 1.00 56.44 137 TRP A O 1
ATOM 1096 N N . ASN A 1 138 ? -11.440 21.411 -20.549 1.00 56.19 138 ASN A N 1
ATOM 1097 C CA . ASN A 1 138 ? -12.234 22.061 -21.598 1.00 56.19 138 ASN A CA 1
ATOM 1098 C C . ASN A 1 138 ? -11.798 21.709 -23.037 1.00 56.19 138 ASN A C 1
ATOM 1100 O O . ASN A 1 138 ? -12.493 22.090 -23.976 1.00 56.19 138 ASN A O 1
ATOM 1104 N N . ASP A 1 139 ? -10.677 21.004 -23.236 1.00 59.00 139 ASP A N 1
ATOM 1105 C CA . ASP A 1 139 ? -10.157 20.655 -24.566 1.00 59.00 139 ASP A CA 1
ATOM 1106 C C . ASP A 1 139 ? -10.401 19.171 -24.899 1.00 59.00 139 ASP A C 1
ATOM 1108 O O . ASP A 1 139 ? -10.121 18.281 -24.090 1.00 59.00 139 ASP A O 1
ATOM 1112 N N . LYS A 1 140 ? -10.937 18.900 -26.095 1.00 58.59 140 LYS A N 1
ATOM 1113 C CA . LYS A 1 140 ? -11.197 17.536 -26.595 1.00 58.59 140 LYS A CA 1
ATOM 1114 C C . LYS A 1 140 ? -9.977 16.921 -27.286 1.00 58.59 140 LYS A C 1
ATOM 1116 O O . LYS A 1 140 ? -9.979 15.717 -27.535 1.00 58.59 140 LYS A O 1
ATOM 1121 N N . ASN A 1 141 ? -8.949 17.719 -27.576 1.00 62.88 141 ASN A N 1
ATOM 1122 C CA . ASN A 1 141 ? -7.741 17.258 -28.248 1.00 62.88 141 ASN A CA 1
ATOM 1123 C C . ASN A 1 141 ? -6.635 16.988 -27.230 1.00 62.88 141 ASN A C 1
ATOM 1125 O O . ASN A 1 141 ? -5.893 17.876 -26.818 1.00 62.88 141 ASN A O 1
ATOM 1129 N N . CYS A 1 142 ? -6.512 15.730 -26.829 1.00 65.94 142 CYS A N 1
ATOM 1130 C CA . CYS A 1 142 ? -5.497 15.279 -25.888 1.00 65.94 142 CYS A CA 1
ATOM 1131 C C . CYS A 1 142 ? -4.709 14.100 -26.464 1.00 65.94 142 CYS A C 1
ATOM 1133 O O . CYS A 1 142 ? -5.291 13.114 -26.913 1.00 65.94 142 CYS A O 1
ATOM 1135 N N . ASN A 1 143 ? -3.380 14.188 -26.413 1.00 70.69 143 ASN A N 1
ATOM 1136 C CA . ASN A 1 143 ? -2.476 13.158 -26.924 1.00 70.69 143 ASN A CA 1
ATOM 1137 C C . ASN A 1 143 ? -2.197 12.093 -25.853 1.00 70.69 143 ASN A C 1
ATOM 1139 O O . ASN A 1 143 ? -1.108 12.050 -25.284 1.00 70.69 143 ASN A O 1
ATOM 1143 N N . HIS A 1 144 ? -3.187 11.252 -25.554 1.00 74.56 144 HIS A N 1
ATOM 1144 C CA . HIS A 1 144 ? -3.002 10.063 -24.713 1.00 74.56 144 HIS A CA 1
ATOM 1145 C C . HIS A 1 144 ? -3.948 8.934 -25.118 1.00 74.56 144 HIS A C 1
ATOM 1147 O O . HIS A 1 144 ? -5.152 9.130 -25.263 1.00 74.56 144 HIS A O 1
ATOM 1153 N N . ASP A 1 145 ? -3.404 7.734 -25.277 1.00 76.94 145 ASP A N 1
ATOM 1154 C CA . ASP A 1 145 ? -4.206 6.548 -25.546 1.00 76.94 145 ASP A CA 1
ATOM 1155 C C . ASP A 1 145 ? -4.751 5.967 -24.236 1.00 76.94 145 ASP A C 1
ATOM 1157 O O . ASP A 1 145 ? -4.054 5.903 -23.221 1.00 76.94 145 ASP A O 1
ATOM 1161 N N . VAL A 1 146 ? -6.007 5.511 -24.258 1.00 80.19 146 VAL A N 1
ATOM 1162 C CA . VAL A 1 146 ? -6.603 4.769 -23.139 1.00 80.19 146 VAL A CA 1
ATOM 1163 C C . VAL A 1 146 ? -6.907 3.357 -23.578 1.00 80.19 146 VAL A C 1
ATOM 1165 O O . VAL A 1 146 ? -7.819 3.136 -24.368 1.00 80.19 146 VAL A O 1
ATOM 1168 N N . VAL A 1 147 ? -6.203 2.386 -23.008 1.00 82.25 147 VAL A N 1
ATOM 1169 C CA . VAL A 1 147 ? -6.544 0.974 -23.179 1.00 82.25 147 VAL A CA 1
ATOM 1170 C C . VAL A 1 147 ? -7.586 0.597 -22.128 1.00 82.25 147 VAL A C 1
ATOM 1172 O O . VAL A 1 147 ? -7.351 0.701 -20.924 1.00 82.25 147 VAL A O 1
ATOM 1175 N N . LYS A 1 148 ? -8.774 0.194 -22.576 1.00 84.50 148 LYS A N 1
ATOM 1176 C CA . LYS A 1 148 ? -9.852 -0.286 -21.704 1.00 84.50 148 LYS A CA 1
ATOM 1177 C C . LYS A 1 148 ? -9.531 -1.688 -21.179 1.00 84.50 148 LYS A C 1
ATOM 1179 O O . LYS A 1 148 ? -8.735 -2.418 -21.760 1.00 84.50 148 LYS A O 1
ATOM 1184 N N . ALA A 1 149 ? -10.236 -2.115 -20.130 1.00 86.44 149 ALA A N 1
ATOM 1185 C CA . ALA A 1 149 ? -10.067 -3.447 -19.536 1.00 86.44 149 ALA A CA 1
ATOM 1186 C C . ALA A 1 149 ? -10.307 -4.616 -20.518 1.00 86.44 149 ALA A C 1
ATOM 1188 O O . ALA A 1 149 ? -9.818 -5.715 -20.293 1.00 86.44 149 ALA A O 1
ATOM 1189 N N . ASN A 1 150 ? -11.041 -4.387 -21.610 1.00 88.31 150 ASN A N 1
ATOM 1190 C CA . ASN A 1 150 ? -11.263 -5.361 -22.683 1.00 88.31 150 ASN A CA 1
ATOM 1191 C C . ASN A 1 150 ? -10.191 -5.316 -23.795 1.00 88.31 150 ASN A C 1
ATOM 1193 O O . ASN A 1 150 ? -10.385 -5.929 -24.840 1.00 88.31 150 ASN A O 1
ATOM 1197 N N . GLY A 1 151 ? -9.106 -4.557 -23.612 1.00 87.44 151 GLY A N 1
ATOM 1198 C CA . GLY A 1 151 ? -8.002 -4.425 -24.568 1.00 87.44 151 GLY A CA 1
ATOM 1199 C C . GLY A 1 151 ? -8.228 -3.415 -25.698 1.00 87.44 151 GLY A C 1
ATOM 1200 O O . GLY A 1 151 ? -7.308 -3.163 -26.471 1.00 87.44 151 GLY A O 1
ATOM 1201 N N . LYS A 1 152 ? -9.414 -2.800 -25.807 1.00 85.88 152 LYS A N 1
ATOM 1202 C CA . LYS A 1 152 ? -9.694 -1.804 -26.854 1.00 85.88 152 LYS A CA 1
ATOM 1203 C C . LYS A 1 152 ? -9.072 -0.445 -26.530 1.00 85.88 152 LYS A C 1
ATOM 1205 O O . LYS A 1 152 ? -9.158 0.013 -25.390 1.00 85.88 152 LYS A O 1
ATOM 1210 N N . ILE A 1 153 ? -8.530 0.227 -27.546 1.00 82.81 153 ILE A N 1
ATOM 1211 C CA . ILE A 1 153 ? -7.967 1.579 -27.431 1.00 82.81 153 ILE A CA 1
ATOM 1212 C C . ILE A 1 153 ? -9.080 2.610 -27.666 1.00 82.81 153 ILE A C 1
ATOM 1214 O O . ILE A 1 153 ? -9.702 2.652 -28.725 1.00 82.81 153 ILE A O 1
ATOM 1218 N N . GLY A 1 154 ? -9.363 3.422 -26.652 1.00 74.00 154 GLY A N 1
ATOM 1219 C CA . GLY A 1 154 ? -10.218 4.600 -26.760 1.00 74.00 154 GLY A CA 1
ATOM 1220 C C . GLY A 1 154 ? -9.448 5.805 -27.290 1.00 74.00 154 GLY A C 1
ATOM 1221 O O . GLY A 1 154 ? -8.224 5.875 -27.174 1.00 74.00 154 GLY A O 1
ATOM 1222 N N . LEU A 1 155 ? -10.182 6.767 -27.847 1.00 67.12 155 LEU A N 1
ATOM 1223 C CA . LEU A 1 155 ? -9.618 8.021 -28.350 1.00 67.12 155 LEU A CA 1
ATOM 1224 C C . LEU A 1 155 ? -8.935 8.831 -27.241 1.00 67.12 155 LEU A C 1
ATOM 1226 O O . LEU A 1 155 ? -7.876 9.403 -27.486 1.00 67.12 155 LEU A O 1
ATOM 1230 N N . SER A 1 156 ? -9.527 8.856 -26.040 1.00 68.50 156 SER A N 1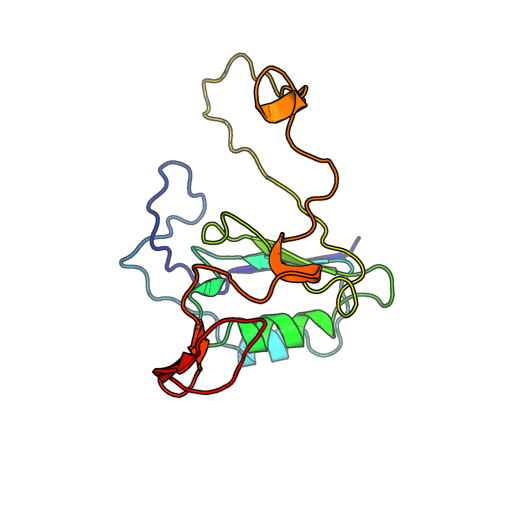
ATOM 1231 C CA . SER A 1 156 ? -8.972 9.508 -24.848 1.00 68.50 156 SER A CA 1
ATOM 1232 C C . SER A 1 156 ? -9.772 9.178 -23.563 1.00 68.50 156 SER A C 1
ATOM 1234 O O . SER A 1 156 ? -10.871 8.628 -23.639 1.00 68.50 156 SER A O 1
ATOM 1236 N N . PRO A 1 157 ? -9.303 9.515 -22.340 1.00 68.25 157 PRO A N 1
ATOM 1237 C CA . PRO A 1 157 ? -10.076 9.382 -21.104 1.00 68.25 157 PRO A CA 1
ATOM 1238 C C . PRO A 1 157 ? -11.324 10.271 -21.089 1.00 68.25 157 PRO A C 1
ATOM 1240 O O . PRO A 1 157 ? -12.326 9.894 -20.479 1.00 68.25 157 PRO A O 1
ATOM 1243 N N . CYS A 1 158 ? -11.257 11.440 -21.742 1.00 64.88 158 CYS A N 1
ATOM 1244 C CA . CYS A 1 158 ? -12.376 12.370 -21.898 1.00 64.88 158 CYS A CA 1
ATOM 1245 C C . CYS A 1 158 ? -13.328 11.968 -23.038 1.00 64.88 158 CYS A C 1
ATOM 1247 O O . CYS A 1 158 ? -14.490 12.367 -23.014 1.00 64.88 158 CYS A O 1
ATOM 1249 N N . ASP A 1 159 ? -12.883 11.123 -23.973 1.00 63.06 159 ASP A N 1
ATOM 1250 C CA . ASP A 1 159 ? -13.698 10.542 -25.034 1.00 63.06 159 ASP A CA 1
ATOM 1251 C C . ASP A 1 159 ? -13.559 9.014 -25.071 1.00 63.06 159 ASP A C 1
ATOM 1253 O O . ASP A 1 159 ? -12.771 8.428 -25.815 1.00 63.06 159 ASP A O 1
ATOM 1257 N N . LYS A 1 160 ? -14.371 8.346 -24.244 1.00 62.56 160 LYS A N 1
ATOM 1258 C CA . LYS A 1 160 ? -14.387 6.879 -24.122 1.00 62.56 160 LYS A CA 1
ATOM 1259 C C . LYS A 1 160 ? -14.985 6.165 -25.342 1.00 62.56 160 LYS A C 1
ATOM 1261 O O . LYS A 1 160 ? -15.172 4.942 -25.276 1.00 62.56 160 LYS A O 1
ATOM 1266 N N . ARG A 1 161 ? -15.322 6.875 -26.424 1.00 63.22 161 ARG A N 1
ATOM 1267 C CA . ARG A 1 161 ? -15.729 6.247 -27.687 1.00 63.22 161 ARG A CA 1
ATOM 1268 C C . ARG A 1 161 ? -14.556 5.443 -28.256 1.00 63.22 161 ARG A C 1
ATOM 1270 O O . ARG A 1 161 ? -13.388 5.746 -28.014 1.00 63.22 161 ARG A O 1
ATOM 1277 N N . GLU A 1 162 ? -14.884 4.325 -28.886 1.00 59.94 162 GLU A N 1
ATOM 1278 C CA . GLU A 1 162 ? -13.884 3.405 -29.436 1.00 59.94 162 GLU A CA 1
ATOM 1279 C C . GLU A 1 162 ? -13.297 4.002 -30.724 1.00 59.94 162 GLU A C 1
ATOM 1281 O O . GLU A 1 162 ? -14.033 4.661 -31.462 1.00 59.94 162 GLU A O 1
ATOM 1286 N N . LYS A 1 163 ? -11.981 3.830 -30.934 1.00 61.69 163 LYS A N 1
ATOM 1287 C CA . LYS A 1 163 ? -11.338 4.076 -32.234 1.00 61.69 163 LYS A CA 1
ATOM 1288 C C . LYS A 1 163 ? -11.780 3.022 -33.244 1.00 61.69 163 LYS A C 1
ATOM 1290 O O . LYS A 1 163 ? -11.955 1.855 -32.821 1.00 61.69 163 LYS A O 1
#

Solvent-acces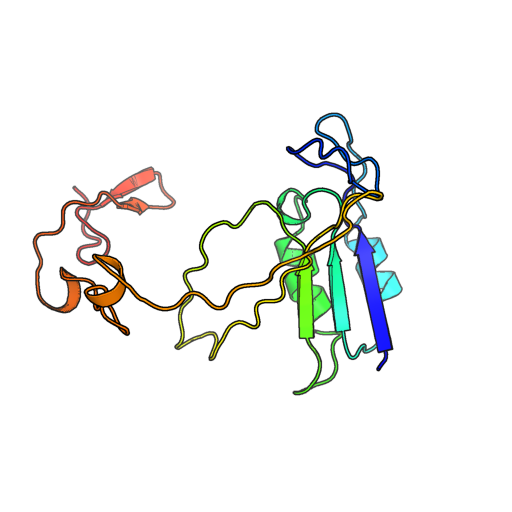sible surface area (backbone atoms only — not comparable to full-atom values): 10565 Å² total; per-residue (Å²): 134,47,73,51,75,42,61,40,22,36,27,12,92,56,74,61,96,80,50,92,74,76,28,19,73,87,43,77,56,64,58,56,66,66,59,56,51,65,70,45,60,98,46,74,22,43,30,38,39,43,23,44,36,30,27,83,74,39,94,57,35,70,61,50,53,61,52,51,60,72,34,30,36,84,97,76,28,44,68,48,74,53,64,83,87,71,90,75,90,86,81,58,58,92,82,41,89,70,80,92,85,85,85,86,81,87,76,65,97,85,66,89,74,84,86,88,76,79,88,71,70,54,78,74,53,58,69,53,62,98,71,75,75,61,76,60,80,85,42,89,85,59,99,48,83,32,73,44,99,86,71,48,52,22,59,19,90,92,41,75,54,75,108

Mean predicted aligned error: 8.26 Å

Secondary structure (DSSP, 8-state):
--EEEEE-B-B-S---TT-TT--BTT---B--HHHHHHHHTT--BSEEEEESS-GGGSTTHHHHHHHHTTSBPTTT-EEEE--SS-S-----TTT-S--------PPPTT------PPPPP-TTGGGS-SS---GGGT-S-----EE-TTSPEES-SS---B-

Nearest PDB structures (foldseek):
  7voc-assembly1_C  TM=8.077E-01  e=3.008E-03  Streptomyces griseochromogenes
  6vx2-assembly1_A-2  TM=5.265E-01  e=1.204E+00  Human immunodeficiency virus 1

pLDDT: mean 85.25, std 12.74, range [50.97, 98.62]

Sequence (163 aa):
MTEITFEITNYCPSQCSYCSNESGPNEKAKLSFRYIQDLLKGKVYDRINVSGGEPLSHPDFYKILIFCKRHVAPRTGFVAVYTNAIECIMYNANILPGVRVEANLPMLPNVNKLHVLKMIPQGSEAKRPDMHYSKNWNDKNCNHDVVKANGKIGLSPCDKREK

Radius of gyration: 20.55 Å; Cα contacts (8 Å, |Δi|>4): 201; chains: 1; bounding box: 44×45×53 Å

Foldseek 3Di:
DFEDEDQQFLAACDQDPPDPSRRYPPGDDGHDLVVLCVVLVPAAGQEYEYHHRALVPHPCSVVSQVVVQVRYDPPRHDYHYDHPPDPDDDDDCVVPVDDDDDDDDDDDPPDPDDDDDDDDQDDVSVVDDPDDDDPVPPDPDDPDWDQDPVRFTAPDPSGRDGD